Protein AF-X7F1P0-F1 (afdb_monomer_lite)

Radius of gyration: 15.75 Å; chains: 1; bounding box: 30×40×38 Å

Foldseek 3Di:
DQKKKFKFFDAPDPPRDTDGDDIHNDPVVRVVVQVVVCVVPVGHMDMDIDPDDDDVPDPDPPPPPPDD

Organism: NCBI:txid1449351

Sequence (68 aa):
MQPFWMICRAPRRPDAETAPRARYATRASAEQAARQLAAKTGEPFTILEAVQTVYPGAPGTDDLFATR

pLDDT: mean 84.38, std 14.88, range [39.81, 97.94]

Secondary structure (DSSP, 8-state):
----EEEEEPPSSTT-------EESSHHHHHHHHHHHHHHHS--EEEEE----PPTTPPPSGGGS---

Structure (mmCIF, N/CA/C/O backbone):
data_AF-X7F1P0-F1
#
_entry.id   AF-X7F1P0-F1
#
loop_
_atom_site.group_PDB
_atom_site.id
_atom_site.type_symbol
_atom_site.label_atom_id
_atom_site.label_alt_id
_atom_site.label_comp_id
_atom_site.label_asym_id
_atom_site.label_entity_id
_atom_site.label_seq_id
_atom_site.pdbx_PDB_ins_code
_atom_site.Cartn_x
_atom_site.Cartn_y
_atom_site.Cartn_z
_atom_site.occupancy
_atom_site.B_iso_or_equiv
_atom_site.auth_seq_id
_atom_site.auth_comp_id
_atom_site.auth_asym_id
_atom_site.auth_atom_id
_atom_site.pdbx_PDB_model_num
ATOM 1 N N . MET A 1 1 ? 12.398 2.704 -14.033 1.00 62.09 1 MET A N 1
ATOM 2 C CA . MET A 1 1 ? 11.053 3.049 -13.523 1.00 62.09 1 MET A CA 1
ATOM 3 C C . MET A 1 1 ? 11.236 3.616 -12.127 1.00 62.09 1 MET A C 1
ATOM 5 O O . MET A 1 1 ? 12.002 3.023 -11.380 1.00 62.09 1 MET A O 1
ATOM 9 N N . GLN A 1 2 ? 10.651 4.769 -11.794 1.00 71.62 2 GLN A N 1
ATOM 10 C CA . GLN A 1 2 ? 10.743 5.248 -10.411 1.00 71.62 2 GLN A CA 1
ATOM 11 C C . GLN A 1 2 ? 9.847 4.380 -9.516 1.00 71.62 2 GLN A C 1
ATOM 13 O O . GLN A 1 2 ? 8.731 4.060 -9.941 1.00 71.62 2 GLN A O 1
ATOM 18 N N . PRO A 1 3 ? 10.326 3.961 -8.331 1.00 79.25 3 PRO A N 1
ATOM 19 C CA . PRO A 1 3 ? 9.499 3.220 -7.393 1.00 79.25 3 PRO A CA 1
ATOM 20 C C . PRO A 1 3 ? 8.300 4.081 -6.990 1.00 79.25 3 PRO A C 1
ATOM 22 O O . PRO A 1 3 ? 8.414 5.295 -6.815 1.00 79.25 3 PRO A O 1
ATOM 25 N N . PHE A 1 4 ? 7.139 3.448 -6.874 1.00 90.00 4 PHE A N 1
ATOM 26 C CA . PHE A 1 4 ? 5.944 4.069 -6.324 1.00 90.00 4 PHE A CA 1
ATOM 27 C C . PHE A 1 4 ? 5.368 3.163 -5.247 1.00 90.00 4 PHE A C 1
ATOM 29 O O . PHE A 1 4 ? 5.480 1.936 -5.312 1.00 90.00 4 PHE A O 1
ATOM 36 N N . TRP A 1 5 ? 4.719 3.792 -4.276 1.00 94.75 5 TRP A N 1
ATOM 37 C CA . TRP A 1 5 ? 4.060 3.102 -3.183 1.00 94.75 5 TRP A CA 1
ATOM 38 C C . TRP A 1 5 ? 2.556 3.257 -3.304 1.00 94.75 5 TRP A C 1
ATOM 40 O O . TRP A 1 5 ? 2.052 4.261 -3.808 1.00 94.75 5 TRP A O 1
ATOM 50 N N . MET A 1 6 ? 1.823 2.264 -2.831 1.00 95.62 6 MET A N 1
ATOM 51 C CA . MET A 1 6 ? 0.373 2.330 -2.696 1.00 95.62 6 MET A CA 1
ATOM 52 C C . MET A 1 6 ? -0.032 1.823 -1.319 1.00 95.62 6 MET A C 1
ATOM 54 O O . MET A 1 6 ? 0.778 1.239 -0.603 1.00 95.62 6 MET A O 1
ATOM 58 N N . ILE A 1 7 ? -1.287 2.037 -0.940 1.00 94.75 7 ILE A N 1
ATOM 59 C CA . ILE A 1 7 ? -1.829 1.537 0.325 1.00 94.75 7 ILE A CA 1
ATOM 60 C C . ILE A 1 7 ? -3.160 0.833 0.086 1.00 94.75 7 ILE A C 1
ATOM 62 O O . ILE A 1 7 ? -3.969 1.276 -0.732 1.00 94.75 7 ILE A O 1
ATOM 66 N N . CYS A 1 8 ? -3.398 -0.255 0.809 1.00 94.19 8 CYS A N 1
ATOM 67 C CA . CYS A 1 8 ? -4.663 -0.988 0.803 1.00 94.19 8 CYS A CA 1
ATOM 68 C C . CYS A 1 8 ? -5.021 -1.436 2.224 1.00 94.19 8 CYS A C 1
ATOM 70 O O . CYS A 1 8 ? -4.178 -1.394 3.120 1.00 94.19 8 CYS A O 1
ATOM 72 N N . ARG A 1 9 ? -6.271 -1.859 2.451 1.00 91.19 9 ARG A N 1
ATOM 73 C CA . ARG A 1 9 ? -6.600 -2.584 3.687 1.00 91.19 9 ARG A CA 1
ATOM 74 C C . ARG A 1 9 ? -5.807 -3.883 3.721 1.00 91.19 9 ARG A C 1
ATOM 76 O O . ARG A 1 9 ? -5.634 -4.503 2.674 1.00 91.19 9 ARG A O 1
ATOM 83 N N . ALA A 1 10 ? -5.382 -4.298 4.910 1.00 89.25 10 ALA A N 1
ATOM 84 C CA . ALA A 1 10 ? -4.677 -5.563 5.058 1.00 89.25 10 ALA A CA 1
ATOM 85 C C . ALA A 1 10 ? -5.547 -6.720 4.515 1.00 89.25 10 ALA A C 1
ATOM 87 O O . ALA A 1 10 ? -6.663 -6.924 5.015 1.00 89.25 10 ALA A O 1
ATOM 88 N N . PRO A 1 11 ? -5.089 -7.453 3.483 1.00 85.44 11 PRO A N 1
ATOM 89 C CA . PRO A 1 11 ? -5.852 -8.561 2.925 1.00 85.44 11 PRO A CA 1
ATOM 90 C C . PRO A 1 11 ? -5.967 -9.678 3.968 1.00 85.44 11 PRO A C 1
ATOM 92 O O . PRO A 1 11 ? -4.969 -10.129 4.524 1.00 85.44 11 PRO A O 1
ATOM 95 N N . ARG A 1 12 ? -7.199 -10.116 4.258 1.00 86.12 12 ARG A N 1
ATOM 96 C CA . ARG A 1 12 ? -7.482 -11.150 5.277 1.00 86.12 12 ARG A CA 1
ATOM 97 C C . ARG A 1 12 ? -7.577 -12.572 4.707 1.00 86.12 12 ARG A C 1
ATOM 99 O O . ARG A 1 12 ? -7.667 -13.525 5.471 1.00 86.12 12 ARG A O 1
ATOM 106 N N . ARG A 1 13 ? -7.588 -12.714 3.379 1.00 84.50 13 ARG A N 1
ATOM 107 C CA . ARG A 1 13 ? -7.641 -13.990 2.650 1.00 84.50 13 ARG A CA 1
ATOM 108 C C . ARG A 1 13 ? -6.900 -13.866 1.310 1.00 84.50 13 ARG A C 1
ATOM 110 O O . ARG A 1 13 ? -6.792 -12.740 0.822 1.00 84.50 13 ARG A O 1
ATOM 117 N N . PRO A 1 14 ? -6.397 -14.967 0.720 1.00 80.19 14 PRO A N 1
ATOM 118 C CA . PRO A 1 14 ? -5.591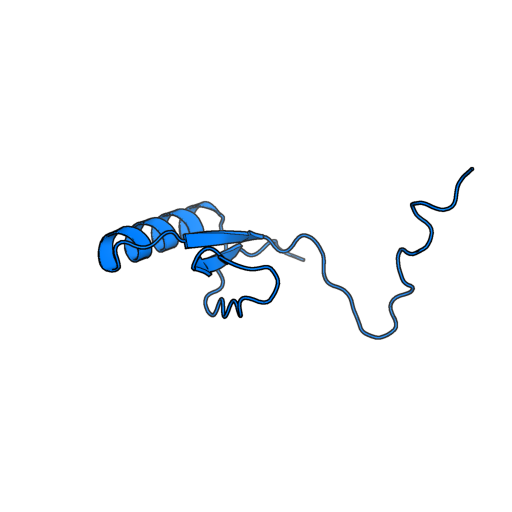 -14.920 -0.506 1.00 80.19 14 PRO A CA 1
ATOM 119 C C . PRO A 1 14 ? -6.287 -14.266 -1.707 1.00 80.19 14 PRO A C 1
ATOM 121 O O . PRO A 1 14 ? -5.632 -13.635 -2.526 1.00 80.19 14 PRO A O 1
ATOM 124 N N . ASP A 1 15 ? -7.611 -14.384 -1.791 1.00 80.81 15 ASP A N 1
ATOM 125 C CA . ASP A 1 15 ? -8.455 -13.828 -2.853 1.00 80.81 15 ASP A CA 1
ATOM 126 C C . ASP A 1 15 ? -9.130 -12.505 -2.449 1.00 80.81 15 ASP A C 1
ATOM 128 O O . ASP A 1 15 ? -10.076 -12.052 -3.095 1.00 80.81 15 ASP A O 1
ATOM 132 N N . ALA A 1 16 ? -8.683 -11.882 -1.352 1.00 81.44 16 ALA A N 1
ATOM 133 C CA . ALA A 1 16 ? -9.216 -10.599 -0.927 1.00 81.44 16 ALA A CA 1
ATOM 134 C C . ALA A 1 16 ? -8.900 -9.541 -1.985 1.00 81.44 16 ALA A C 1
ATOM 136 O O . ALA A 1 16 ? -7.737 -9.227 -2.242 1.00 81.44 16 ALA A O 1
ATOM 137 N N . GLU A 1 17 ? -9.947 -8.948 -2.553 1.00 80.19 17 GLU A N 1
ATOM 138 C CA . GLU A 1 17 ? -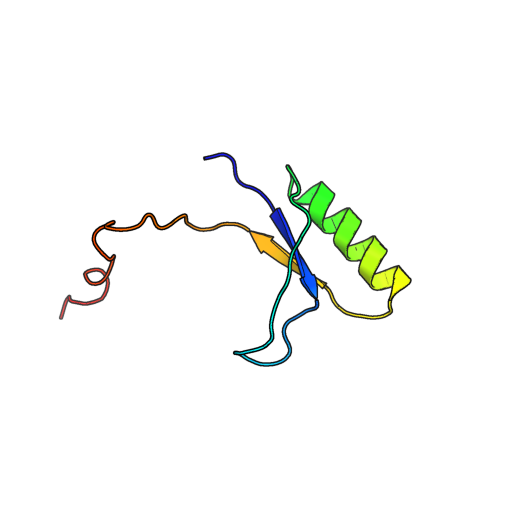9.781 -7.824 -3.459 1.00 80.19 17 GLU A CA 1
ATOM 139 C C . GLU A 1 17 ? -9.103 -6.667 -2.715 1.00 80.19 17 GLU A C 1
ATOM 141 O O . GLU A 1 17 ? -9.617 -6.128 -1.730 1.00 80.19 17 GLU A O 1
ATOM 146 N N . THR A 1 18 ? -7.924 -6.283 -3.197 1.00 80.44 18 THR A N 1
ATOM 147 C CA . THR A 1 18 ? -7.249 -5.066 -2.765 1.00 80.44 18 THR A CA 1
ATOM 148 C C . THR A 1 18 ? -7.402 -4.049 -3.886 1.00 80.44 18 THR A C 1
ATOM 150 O O . THR A 1 18 ? -6.962 -4.268 -5.008 1.00 80.44 18 THR A O 1
ATOM 153 N N . ALA A 1 19 ? -8.053 -2.924 -3.590 1.00 80.19 19 ALA A N 1
ATOM 154 C CA . ALA A 1 19 ? -8.220 -1.822 -4.534 1.00 80.19 19 ALA A CA 1
ATOM 155 C C . ALA A 1 19 ? -7.383 -0.608 -4.090 1.00 80.19 19 ALA A C 1
ATOM 157 O O . ALA A 1 19 ? -7.951 0.407 -3.669 1.00 80.19 19 ALA A O 1
ATOM 158 N N . PRO A 1 20 ? -6.036 -0.685 -4.110 1.00 83.94 20 PRO A N 1
ATOM 159 C CA . PRO A 1 20 ? -5.203 0.478 -3.851 1.00 83.94 20 PRO A CA 1
ATOM 160 C C . PRO A 1 20 ? -5.408 1.496 -4.983 1.00 83.94 20 PRO A C 1
ATOM 162 O O . PRO A 1 20 ? -5.138 1.214 -6.146 1.00 83.94 20 PRO A O 1
ATOM 165 N N . ARG A 1 21 ? -5.925 2.688 -4.660 1.00 82.44 21 ARG A N 1
ATOM 166 C CA . ARG A 1 21 ? -6.259 3.725 -5.663 1.00 82.44 21 ARG A CA 1
ATOM 167 C C . ARG A 1 21 ? -5.264 4.880 -5.717 1.00 82.44 21 ARG A C 1
ATOM 169 O O . ARG A 1 21 ? -5.153 5.542 -6.742 1.00 82.44 21 ARG A O 1
ATOM 176 N N . ALA A 1 22 ? -4.551 5.130 -4.622 1.00 90.06 22 ALA A N 1
ATOM 177 C CA . ALA A 1 22 ? -3.598 6.228 -4.517 1.00 90.06 22 ALA A CA 1
ATOM 178 C C . ALA A 1 22 ? -2.166 5.736 -4.755 1.00 90.06 22 ALA A C 1
ATOM 180 O O . ALA A 1 22 ? -1.774 4.686 -4.242 1.00 90.06 22 ALA A O 1
ATOM 181 N N . ARG A 1 23 ? -1.391 6.521 -5.513 1.00 92.88 23 ARG A N 1
ATOM 182 C CA . ARG A 1 23 ? 0.055 6.345 -5.681 1.00 92.88 23 ARG A CA 1
ATOM 183 C C . ARG A 1 23 ? 0.792 7.415 -4.887 1.00 92.88 23 ARG A C 1
ATOM 185 O O . ARG A 1 23 ? 0.426 8.586 -4.928 1.00 92.88 23 ARG A O 1
ATOM 192 N N . TYR A 1 24 ? 1.847 6.998 -4.211 1.00 94.56 24 TYR A N 1
ATOM 193 C CA . TYR A 1 24 ? 2.707 7.818 -3.377 1.00 94.56 24 TYR A CA 1
ATOM 194 C C . TYR A 1 24 ? 4.114 7.806 -3.964 1.00 94.56 24 TYR A C 1
ATOM 196 O O . TYR A 1 24 ? 4.647 6.743 -4.285 1.00 94.56 24 TYR A O 1
ATOM 204 N N . ALA A 1 25 ? 4.704 8.991 -4.110 1.00 91.44 25 ALA A N 1
ATOM 205 C CA . ALA A 1 25 ? 6.032 9.155 -4.700 1.00 91.44 25 ALA A CA 1
ATOM 206 C C . ALA A 1 25 ? 7.164 8.736 -3.750 1.00 91.44 25 ALA A C 1
ATOM 208 O O . ALA A 1 25 ? 8.277 8.488 -4.196 1.00 91.44 25 ALA A O 1
ATOM 209 N N . THR A 1 26 ? 6.897 8.669 -2.441 1.00 93.38 26 THR A N 1
ATOM 210 C CA . THR A 1 26 ? 7.870 8.228 -1.435 1.00 93.38 26 THR A CA 1
ATOM 211 C C . THR A 1 26 ? 7.226 7.285 -0.430 1.00 93.38 26 THR A C 1
ATOM 213 O O . THR A 1 26 ? 6.054 7.447 -0.071 1.00 93.38 26 THR A O 1
ATOM 216 N N . ARG A 1 27 ? 8.021 6.357 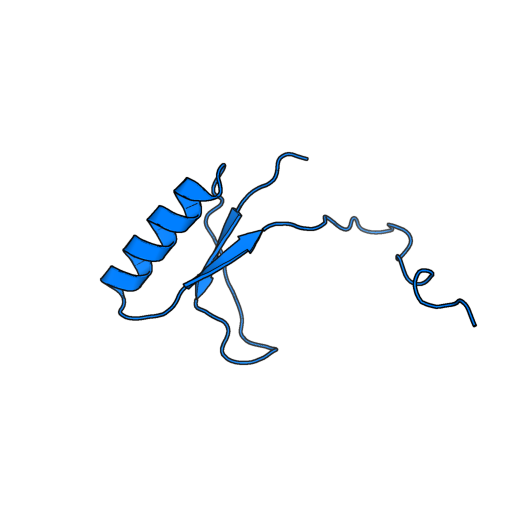0.110 1.00 94.81 27 ARG A N 1
ATOM 217 C CA . ARG A 1 27 ? 7.605 5.481 1.213 1.00 94.81 27 ARG A CA 1
ATOM 218 C C . ARG A 1 27 ? 7.074 6.269 2.416 1.00 94.81 27 ARG A C 1
ATOM 220 O O . ARG A 1 27 ? 6.029 5.919 2.952 1.00 94.81 27 ARG A O 1
ATOM 227 N N . ALA A 1 28 ? 7.737 7.364 2.793 1.00 96.19 28 ALA A N 1
ATOM 228 C CA . ALA A 1 28 ? 7.322 8.204 3.919 1.00 96.19 28 ALA A CA 1
ATOM 229 C C . ALA A 1 28 ? 5.908 8.786 3.728 1.00 96.19 28 ALA A C 1
ATOM 231 O O . ALA A 1 28 ? 5.098 8.774 4.654 1.00 96.19 28 ALA A O 1
ATOM 232 N N . SER A 1 29 ? 5.576 9.239 2.512 1.00 96.31 29 SER A N 1
ATOM 233 C CA . SER A 1 29 ? 4.231 9.750 2.217 1.00 96.31 29 SER A CA 1
ATOM 234 C C . SER A 1 29 ? 3.156 8.653 2.277 1.00 96.31 29 SER A C 1
ATOM 236 O O . SER A 1 29 ? 2.061 8.899 2.786 1.00 96.31 29 SER A O 1
ATOM 238 N N . ALA A 1 30 ? 3.483 7.427 1.850 1.00 96.62 30 ALA A N 1
ATOM 239 C CA . ALA A 1 30 ? 2.594 6.274 1.989 1.00 96.62 30 ALA A CA 1
ATOM 240 C C . ALA A 1 30 ? 2.390 5.875 3.461 1.00 96.62 30 ALA A C 1
ATOM 242 O O . ALA A 1 30 ? 1.263 5.605 3.871 1.00 96.62 30 ALA A O 1
ATOM 243 N N . GLU A 1 31 ? 3.451 5.888 4.276 1.00 97.44 31 GLU A N 1
ATOM 244 C CA . GLU A 1 31 ? 3.383 5.605 5.716 1.00 97.44 31 GLU A CA 1
ATOM 245 C C . GLU A 1 31 ? 2.505 6.616 6.454 1.00 97.44 31 GLU A C 1
ATOM 247 O O . GLU A 1 31 ? 1.643 6.230 7.248 1.00 97.44 31 GLU A O 1
ATOM 252 N N . GLN A 1 32 ? 2.676 7.906 6.165 1.00 97.94 32 GLN A N 1
ATOM 253 C CA . GLN A 1 32 ? 1.842 8.954 6.741 1.00 97.94 32 GLN A CA 1
ATOM 254 C C . GLN A 1 32 ? 0.364 8.752 6.377 1.00 97.94 32 GLN A C 1
ATOM 256 O O . GLN A 1 32 ? -0.496 8.798 7.258 1.00 97.94 32 GLN A O 1
ATOM 261 N N . ALA A 1 33 ? 0.062 8.478 5.105 1.00 96.69 33 ALA A N 1
ATOM 262 C CA . ALA A 1 33 ? -1.306 8.245 4.653 1.00 96.69 33 ALA A CA 1
ATOM 263 C C . ALA A 1 33 ? -1.927 6.979 5.269 1.00 96.69 33 ALA A C 1
ATOM 265 O O . ALA A 1 33 ? -3.074 7.011 5.719 1.00 96.69 33 ALA A O 1
ATOM 266 N N . ALA A 1 34 ? -1.169 5.882 5.355 1.00 96.25 34 ALA A N 1
ATOM 267 C CA . ALA A 1 34 ? -1.620 4.643 5.985 1.00 96.25 34 ALA A CA 1
ATOM 268 C C . ALA A 1 34 ? -1.962 4.856 7.467 1.00 96.25 34 ALA A C 1
ATOM 270 O O . ALA A 1 34 ? -3.023 4.426 7.918 1.00 96.25 34 ALA A O 1
ATOM 271 N N . ARG A 1 35 ? -1.115 5.581 8.214 1.00 97.88 35 ARG A N 1
ATOM 272 C CA . ARG A 1 35 ? -1.372 5.918 9.626 1.00 97.88 35 ARG A CA 1
ATOM 273 C C . ARG A 1 35 ? -2.636 6.758 9.794 1.00 97.88 35 ARG A C 1
ATOM 275 O O . ARG A 1 35 ? -3.434 6.477 10.682 1.00 97.88 35 ARG A O 1
ATOM 282 N N . GLN A 1 36 ? -2.842 7.756 8.932 1.00 97.19 36 GLN A N 1
ATOM 283 C CA . GLN A 1 36 ? -4.049 8.589 8.960 1.00 97.19 36 GLN A CA 1
ATOM 284 C C . GLN A 1 36 ? -5.318 7.768 8.696 1.00 97.19 36 GLN A C 1
ATOM 286 O O . GLN A 1 36 ? -6.317 7.931 9.397 1.00 97.19 36 GLN A O 1
ATOM 291 N N . LEU A 1 37 ? -5.285 6.859 7.719 1.00 94.75 37 LEU A N 1
ATOM 292 C CA . LEU A 1 37 ? -6.424 5.992 7.413 1.00 94.75 37 LEU A CA 1
ATOM 293 C C . LEU A 1 37 ? -6.698 4.973 8.520 1.00 94.75 37 LEU A C 1
ATOM 295 O O . LEU A 1 37 ? -7.862 4.769 8.870 1.00 94.75 37 LEU A 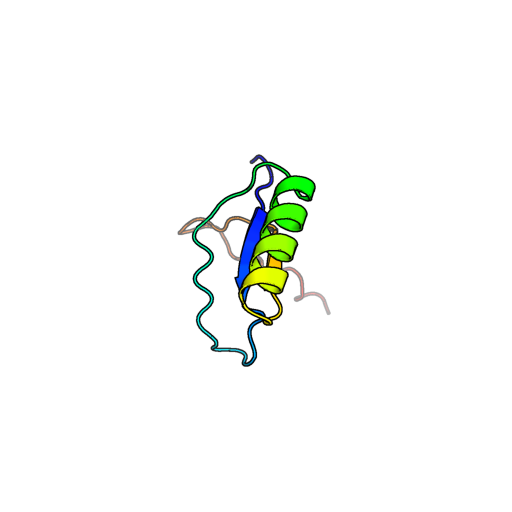O 1
ATOM 299 N N . ALA A 1 38 ? -5.654 4.381 9.100 1.00 96.44 38 ALA A N 1
ATOM 300 C CA . ALA A 1 38 ? -5.786 3.467 10.228 1.00 96.44 38 ALA A CA 1
ATOM 301 C C . ALA A 1 38 ? -6.418 4.168 11.438 1.00 96.44 38 ALA A C 1
ATOM 303 O O . ALA A 1 38 ? -7.400 3.674 11.985 1.00 96.44 38 ALA A O 1
ATOM 304 N N . ALA A 1 39 ? -5.944 5.368 11.789 1.00 97.56 39 ALA A N 1
ATOM 305 C CA . ALA A 1 39 ? -6.524 6.166 12.869 1.00 97.56 39 ALA A CA 1
ATOM 306 C C . ALA A 1 39 ? -7.993 6.542 12.602 1.00 97.56 39 ALA A C 1
ATOM 308 O O . ALA A 1 39 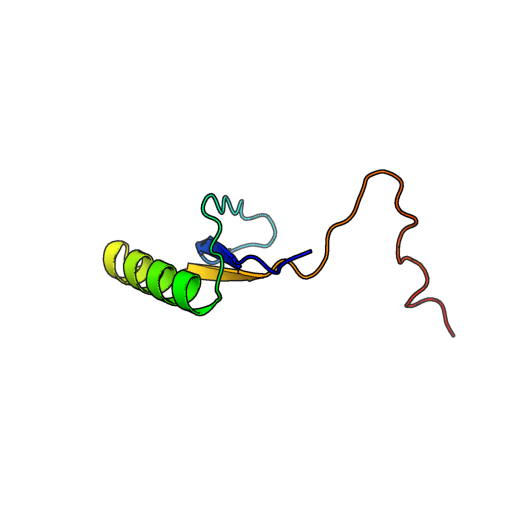? -8.814 6.516 13.513 1.00 97.56 39 ALA A O 1
ATOM 309 N N . LYS A 1 40 ? -8.341 6.861 11.349 1.00 96.62 40 LYS A N 1
ATOM 310 C CA . LYS A 1 40 ? -9.706 7.247 10.963 1.00 96.62 40 LYS A CA 1
ATOM 311 C C . LYS A 1 40 ? -10.697 6.080 10.977 1.00 96.62 40 LYS A C 1
ATOM 313 O O . LYS A 1 40 ? -11.880 6.295 11.217 1.00 96.62 40 LYS A O 1
ATOM 318 N N . THR A 1 41 ? -10.247 4.876 10.635 1.00 94.12 41 THR A N 1
ATOM 319 C CA . THR A 1 41 ? -11.136 3.727 10.384 1.00 94.12 41 THR A CA 1
ATOM 320 C C . THR A 1 41 ? -11.051 2.631 11.441 1.00 94.12 41 THR A C 1
ATOM 322 O O . THR A 1 41 ? -11.933 1.782 11.472 1.00 94.12 41 THR A O 1
ATOM 325 N N . GLY A 1 42 ? -10.017 2.636 12.289 1.00 95.00 42 GLY A N 1
ATOM 326 C CA . GLY A 1 42 ? -9.752 1.570 13.257 1.00 95.00 42 GLY A CA 1
ATOM 327 C C . GLY A 1 42 ? -9.238 0.270 12.629 1.00 95.00 42 GLY A C 1
ATOM 328 O O . GLY A 1 42 ? -9.237 -0.764 13.287 1.00 95.00 42 GLY A O 1
ATOM 329 N N . GLU A 1 43 ? -8.818 0.298 11.362 1.00 93.19 43 GLU A N 1
ATOM 330 C CA . GLU A 1 43 ? -8.466 -0.895 10.585 1.00 93.19 43 GLU A CA 1
ATOM 331 C C . GLU A 1 43 ? -6.994 -0.869 10.142 1.00 93.19 43 GLU A C 1
ATOM 333 O O . GLU A 1 43 ? -6.448 0.207 9.882 1.00 93.19 43 GLU A O 1
ATOM 338 N N . PRO A 1 44 ? -6.331 -2.032 10.011 1.00 93.88 44 PRO A N 1
ATOM 339 C CA . PRO A 1 44 ? -4.956 -2.102 9.535 1.00 93.88 44 PRO A CA 1
ATOM 340 C C . PRO A 1 44 ? -4.854 -1.843 8.024 1.00 93.88 44 PRO A C 1
ATOM 342 O O . PRO A 1 44 ? -5.653 -2.338 7.221 1.00 93.88 44 PRO A O 1
ATOM 345 N N . PHE A 1 45 ? -3.807 -1.113 7.634 1.00 94.69 45 PHE A N 1
ATOM 346 C CA . PHE A 1 45 ? -3.454 -0.845 6.239 1.00 94.69 45 PHE A CA 1
ATOM 347 C C . PHE A 1 45 ? -2.063 -1.388 5.917 1.00 94.69 45 PHE A C 1
ATOM 349 O O . PHE A 1 45 ? -1.136 -1.275 6.717 1.00 94.69 45 PHE A O 1
ATOM 356 N N . THR A 1 46 ? -1.925 -1.939 4.716 1.00 94.50 46 THR A N 1
ATOM 357 C CA . THR A 1 46 ? -0.677 -2.461 4.161 1.00 94.50 46 THR A CA 1
ATOM 358 C C . THR A 1 46 ? -0.137 -1.486 3.124 1.00 94.50 46 THR A C 1
ATOM 360 O O . THR A 1 46 ? -0.885 -0.990 2.277 1.00 94.50 46 THR A O 1
ATOM 363 N N . ILE A 1 47 ? 1.169 -1.232 3.183 1.00 95.12 47 ILE A N 1
ATOM 364 C CA . ILE A 1 47 ? 1.904 -0.464 2.177 1.00 95.12 47 ILE A CA 1
ATOM 365 C C . ILE A 1 47 ? 2.438 -1.443 1.137 1.00 95.12 47 ILE A C 1
ATOM 367 O O . ILE A 1 47 ? 3.051 -2.448 1.485 1.00 95.12 47 ILE A O 1
ATOM 371 N N . LEU A 1 48 ? 2.192 -1.139 -0.129 1.00 93.50 48 LEU A N 1
ATOM 372 C CA . LEU A 1 48 ? 2.624 -1.923 -1.275 1.00 93.50 48 LEU A CA 1
ATOM 373 C C . LEU A 1 48 ? 3.726 -1.168 -2.012 1.00 93.50 48 LEU A C 1
ATOM 375 O O . LEU A 1 48 ? 3.610 0.040 -2.222 1.00 93.50 48 LEU A O 1
ATOM 379 N N . GLU A 1 49 ? 4.755 -1.889 -2.436 1.00 91.62 49 GLU A N 1
ATOM 380 C CA . GLU A 1 49 ? 5.808 -1.406 -3.326 1.00 91.62 49 GLU A CA 1
ATOM 381 C C . GLU A 1 49 ? 5.777 -2.225 -4.615 1.00 91.62 49 GLU A C 1
ATOM 383 O O . GLU A 1 49 ? 5.617 -3.448 -4.587 1.00 91.62 49 GLU A O 1
ATOM 388 N N . ALA A 1 50 ? 5.917 -1.554 -5.756 1.00 87.12 50 ALA A N 1
ATOM 389 C CA . ALA A 1 50 ? 6.059 -2.244 -7.028 1.00 87.12 50 ALA A CA 1
ATOM 390 C C . ALA A 1 50 ? 7.455 -2.879 -7.125 1.00 87.12 50 ALA A C 1
ATOM 392 O O . ALA A 1 50 ? 8.438 -2.182 -7.359 1.00 87.12 50 ALA A O 1
ATOM 393 N N . VAL A 1 51 ? 7.530 -4.204 -6.982 1.00 88.81 51 VAL A N 1
ATOM 394 C CA . VAL A 1 51 ? 8.790 -4.962 -7.111 1.00 88.81 51 VAL A CA 1
ATOM 395 C C . VAL A 1 51 ? 9.168 -5.251 -8.567 1.00 88.81 51 VAL A C 1
ATOM 397 O O . VAL A 1 51 ? 10.342 -5.387 -8.892 1.00 88.81 51 VAL A O 1
ATOM 400 N N . GLN A 1 52 ? 8.176 -5.332 -9.458 1.00 85.94 52 GLN A N 1
ATOM 401 C CA . GLN A 1 52 ? 8.360 -5.601 -10.883 1.00 85.94 52 GLN A CA 1
ATOM 402 C C . GLN A 1 52 ? 7.167 -5.063 -11.685 1.00 85.94 52 GLN A C 1
ATOM 404 O O . GLN A 1 52 ? 6.065 -4.901 -11.165 1.00 85.94 52 GLN A O 1
ATOM 409 N N . THR A 1 53 ? 7.379 -4.796 -12.973 1.00 84.94 53 THR A N 1
ATOM 410 C CA . THR A 1 53 ? 6.310 -4.616 -13.965 1.00 84.94 53 THR A CA 1
ATOM 411 C C . THR A 1 53 ? 6.487 -5.663 -15.055 1.00 84.94 53 THR A C 1
ATOM 413 O O . THR A 1 53 ? 7.554 -5.739 -15.660 1.00 84.94 53 THR A O 1
ATOM 416 N N . VAL A 1 54 ? 5.454 -6.471 -15.285 1.00 86.75 54 VAL A N 1
ATOM 417 C CA . VAL A 1 54 ? 5.421 -7.491 -16.339 1.00 86.75 54 VAL A CA 1
ATOM 418 C C . VAL A 1 54 ? 4.646 -6.929 -17.525 1.00 86.75 54 VAL A C 1
ATOM 420 O O . VAL A 1 54 ? 3.536 -6.423 -17.358 1.00 86.75 54 VAL A O 1
ATOM 423 N N . TYR A 1 55 ? 5.233 -7.003 -18.717 1.00 86.06 55 TYR A N 1
ATOM 424 C CA . TYR A 1 55 ? 4.600 -6.552 -19.954 1.00 86.06 55 TYR A CA 1
ATOM 425 C C . TYR A 1 55 ? 3.977 -7.740 -20.699 1.00 86.06 55 TYR A C 1
ATOM 427 O O . TYR A 1 55 ? 4.524 -8.843 -20.637 1.00 86.06 55 TYR A O 1
ATOM 435 N N . PRO A 1 56 ? 2.864 -7.545 -21.429 1.00 90.06 56 PRO A N 1
ATOM 436 C CA . PRO A 1 56 ? 2.324 -8.579 -22.307 1.00 90.06 56 PRO A CA 1
ATOM 437 C C . PRO A 1 56 ? 3.394 -9.083 -23.287 1.00 90.06 56 PRO A C 1
ATOM 439 O O . PRO A 1 56 ? 4.052 -8.281 -23.946 1.00 90.06 56 PRO A O 1
ATOM 442 N N . GLY A 1 57 ? 3.579 -10.403 -23.368 1.00 85.38 57 GLY A N 1
ATOM 443 C CA . GLY A 1 57 ? 4.593 -11.023 -24.229 1.00 85.38 57 GLY A CA 1
ATOM 444 C C . GLY A 1 57 ? 6.025 -10.998 -23.681 1.00 85.38 57 GLY A C 1
ATOM 445 O O . GLY A 1 57 ? 6.933 -11.443 -24.378 1.00 85.38 57 GLY A O 1
ATOM 446 N N . ALA A 1 58 ? 6.250 -10.512 -22.453 1.00 77.44 58 ALA A N 1
ATOM 447 C CA . ALA A 1 58 ? 7.539 -10.689 -21.794 1.00 77.44 58 ALA A CA 1
ATOM 448 C C . ALA A 1 58 ? 7.803 -12.194 -21.576 1.00 77.44 58 ALA A C 1
ATOM 450 O O . ALA A 1 58 ? 6.910 -12.880 -21.068 1.00 77.44 58 ALA A O 1
ATOM 451 N N . PRO A 1 59 ? 8.986 -12.722 -21.948 1.00 72.00 59 PRO A N 1
ATOM 452 C CA . PRO A 1 59 ? 9.337 -14.102 -21.638 1.00 72.00 59 PRO A CA 1
ATOM 453 C C . PRO A 1 59 ? 9.263 -14.298 -20.120 1.00 72.00 59 PRO A C 1
ATOM 455 O O . PRO A 1 59 ? 9.803 -13.493 -19.356 1.00 72.00 59 PRO A O 1
ATOM 458 N N . GLY A 1 60 ? 8.519 -15.317 -19.688 1.00 64.25 60 GLY A N 1
ATOM 459 C CA . GLY A 1 60 ? 8.341 -15.621 -18.273 1.00 64.25 60 GLY A CA 1
ATOM 460 C C . GLY A 1 60 ? 9.679 -15.959 -17.621 1.00 64.25 60 GLY A C 1
ATOM 461 O O . GLY A 1 60 ? 10.525 -16.617 -18.219 1.00 64.25 60 GLY A O 1
ATOM 462 N N . THR A 1 61 ? 9.867 -15.537 -16.374 1.00 56.50 61 THR A N 1
ATOM 463 C CA . THR A 1 61 ? 10.968 -15.986 -15.507 1.00 56.50 61 THR A CA 1
ATOM 464 C C . THR A 1 61 ? 10.733 -17.419 -15.004 1.00 56.50 61 THR A C 1
ATOM 466 O O . THR A 1 61 ? 10.942 -17.693 -13.824 1.00 56.50 61 THR A O 1
ATOM 469 N N . ASP A 1 62 ? 10.252 -18.321 -15.865 1.00 54.81 62 ASP A N 1
ATOM 470 C CA . ASP A 1 62 ? 10.014 -19.729 -15.512 1.00 54.81 62 ASP A CA 1
ATOM 471 C C . ASP A 1 62 ? 11.333 -20.500 -15.285 1.00 54.81 62 ASP A C 1
ATOM 473 O O . ASP A 1 62 ? 11.343 -21.545 -14.641 1.00 54.81 62 ASP A O 1
ATOM 477 N N . ASP A 1 63 ? 12.475 -19.947 -15.707 1.00 52.22 63 ASP A N 1
ATOM 478 C CA . ASP A 1 63 ? 13.777 -20.631 -15.681 1.00 52.22 63 ASP A CA 1
ATOM 479 C C . ASP A 1 63 ? 14.656 -20.352 -14.443 1.00 52.22 63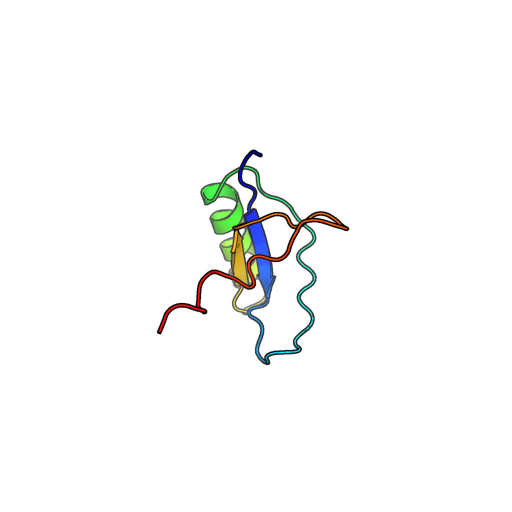 ASP A C 1
ATOM 481 O O . ASP A 1 63 ? 15.851 -20.638 -14.461 1.00 52.22 63 ASP A O 1
ATOM 485 N N . LEU A 1 64 ? 14.129 -19.801 -13.342 1.00 52.28 64 LEU A N 1
ATOM 486 C CA . LEU A 1 64 ? 14.962 -19.519 -12.150 1.00 52.28 64 LEU A CA 1
ATOM 487 C C . LEU A 1 64 ? 14.968 -20.630 -11.086 1.00 52.28 64 LEU A C 1
ATOM 489 O O . LEU A 1 64 ? 15.776 -20.572 -10.161 1.00 52.28 64 LEU A O 1
ATOM 493 N N . PHE A 1 65 ? 14.126 -21.659 -11.228 1.00 55.28 65 PHE A N 1
ATOM 494 C CA . PHE A 1 65 ? 14.105 -22.826 -10.328 1.00 55.28 65 PHE A CA 1
ATOM 495 C C . PHE A 1 65 ? 14.323 -24.171 -11.041 1.00 55.28 65 PHE A C 1
ATOM 497 O O . PHE A 1 65 ? 14.241 -25.223 -10.408 1.00 55.28 65 PHE A O 1
ATOM 504 N N . ALA A 1 66 ? 14.646 -24.159 -12.337 1.00 48.81 66 ALA A N 1
ATOM 505 C CA . ALA A 1 66 ? 14.978 -25.353 -13.108 1.00 48.81 66 ALA A CA 1
ATOM 506 C C . ALA A 1 66 ? 16.500 -25.589 -13.173 1.00 48.81 66 ALA A C 1
ATOM 508 O O . ALA A 1 66 ? 17.072 -25.677 -14.253 1.00 48.81 66 ALA A O 1
ATOM 509 N N . THR A 1 67 ? 17.160 -25.737 -12.021 1.00 39.81 67 THR A N 1
ATOM 510 C CA . THR A 1 67 ? 18.497 -26.353 -11.970 1.00 39.81 67 THR A CA 1
ATOM 511 C C . THR A 1 67 ? 18.529 -27.376 -10.841 1.00 39.81 67 THR A C 1
ATOM 513 O O . THR A 1 67 ? 18.565 -27.025 -9.661 1.00 39.81 67 THR A O 1
ATOM 516 N N . ARG A 1 68 ? 18.453 -28.648 -11.238 1.00 40.22 68 ARG A N 1
ATOM 517 C CA . ARG A 1 68 ? 18.902 -29.815 -10.472 1.00 40.22 68 ARG A CA 1
ATOM 518 C C . ARG A 1 68 ? 20.369 -30.073 -10.779 1.00 40.22 68 ARG A C 1
ATOM 520 O O . ARG A 1 68 ? 20.754 -29.822 -11.941 1.00 40.22 68 ARG A O 1
#